Protein AF-A0A3D0CV31-F1 (afdb_monomer_lite)

Foldseek 3Di:
DVVVLVVQLVVLCVVQVQVLLQVLLVLLCVLVVHPDDDQPDPVSSVVSSVVSVVVVVVCVVVCVLVDDPSVVSVVVSVVSVVLSVCVRNPVPVSVVVVVVVVVVD

pLDDT: mean 83.17, std 7.14, range [51.66, 91.19]

Secondary structure (DSSP, 8-state):
-HHHHHHHHHHHHHHHHHHHHHHHHHHHHHHTT--PPPPSSHHHHHHHHHHHHHHHHHHHHTTTT-SHHHHHHHHHHHHHHHHHHHHHH-HHHHHHHHHHHHH--

Radius of gyration: 16.16 Å; chains: 1; bounding box: 32×36×45 Å

Structure (mmCIF, N/CA/C/O backbone):
data_AF-A0A3D0CV31-F1
#
_entry.id   AF-A0A3D0CV31-F1
#
loop_
_atom_site.group_PDB
_atom_site.id
_atom_site.type_symbol
_atom_site.label_atom_id
_atom_site.label_alt_id
_atom_site.label_comp_id
_atom_site.label_asym_id
_atom_site.label_entity_id
_atom_site.label_seq_id
_atom_site.pdbx_PDB_ins_code
_atom_site.Cartn_x
_atom_site.Cartn_y
_atom_site.Cartn_z
_atom_site.occupancy
_atom_site.B_iso_or_equiv
_atom_site.auth_seq_id
_atom_site.auth_comp_id
_atom_site.auth_asym_id
_atom_site.auth_atom_id
_atom_site.pdbx_PDB_model_num
ATOM 1 N N . LEU A 1 1 ? 9.531 -8.186 -27.780 1.00 62.47 1 LEU A N 1
ATOM 2 C CA . LEU A 1 1 ? 9.005 -6.979 -27.095 1.00 62.47 1 LEU A CA 1
ATOM 3 C C . LEU A 1 1 ? 8.410 -7.298 -25.721 1.00 62.47 1 LEU A C 1
ATOM 5 O O . LEU A 1 1 ? 8.777 -6.619 -24.775 1.00 62.47 1 LEU A O 1
ATOM 9 N N . VAL A 1 2 ? 7.608 -8.362 -25.573 1.00 65.50 2 VAL A N 1
ATOM 10 C CA . VAL A 1 2 ? 7.031 -8.779 -24.273 1.00 65.50 2 VAL A CA 1
ATOM 11 C C . VAL A 1 2 ? 8.099 -9.073 -23.205 1.00 65.50 2 VAL A C 1
ATOM 13 O O . VAL A 1 2 ? 8.058 -8.480 -22.136 1.00 65.50 2 VAL A O 1
ATOM 16 N N . ALA A 1 3 ? 9.118 -9.886 -23.514 1.00 69.56 3 ALA A N 1
ATOM 17 C CA . ALA A 1 3 ? 10.168 -10.241 -22.546 1.00 69.56 3 ALA A CA 1
ATOM 18 C C . ALA A 1 3 ? 10.940 -9.026 -21.986 1.00 69.56 3 ALA A C 1
ATOM 20 O O . ALA A 1 3 ? 11.190 -8.949 -20.791 1.00 69.56 3 ALA A O 1
ATOM 21 N N . ALA A 1 4 ? 11.258 -8.033 -22.823 1.00 72.31 4 ALA A N 1
ATOM 22 C CA . ALA A 1 4 ? 11.951 -6.814 -22.390 1.00 72.31 4 ALA A CA 1
ATOM 23 C C . ALA A 1 4 ? 11.057 -5.861 -21.572 1.00 72.31 4 ALA A C 1
ATOM 25 O O . ALA A 1 4 ? 11.554 -5.049 -20.796 1.00 72.31 4 ALA A O 1
ATOM 26 N N . HIS A 1 5 ? 9.735 -5.918 -21.753 1.00 69.81 5 HIS A N 1
ATOM 27 C CA . HIS A 1 5 ? 8.793 -5.155 -20.932 1.00 69.81 5 HIS A CA 1
ATOM 28 C C . HIS A 1 5 ? 8.617 -5.798 -19.551 1.00 69.81 5 HIS A C 1
ATOM 30 O O . HIS A 1 5 ? 8.649 -5.097 -18.543 1.00 69.81 5 HIS A O 1
ATOM 36 N N . VAL A 1 6 ? 8.539 -7.132 -19.506 1.00 77.62 6 VAL A N 1
ATOM 37 C CA . VAL A 1 6 ? 8.513 -7.899 -18.254 1.00 77.62 6 VAL A CA 1
ATOM 38 C C . VAL A 1 6 ? 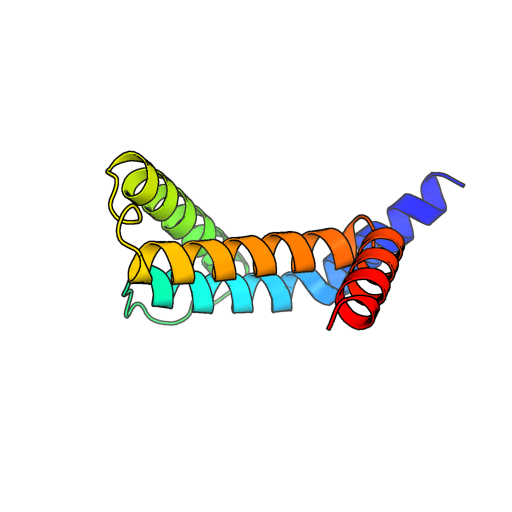9.798 -7.668 -17.455 1.00 77.62 6 VAL A C 1
ATOM 40 O O . VAL A 1 6 ? 9.712 -7.281 -16.299 1.00 77.62 6 VAL A O 1
ATOM 43 N N . LEU A 1 7 ? 10.980 -7.786 -18.072 1.00 75.81 7 LEU A N 1
ATOM 44 C CA . LEU A 1 7 ? 12.260 -7.567 -17.379 1.00 75.81 7 LEU A CA 1
ATOM 45 C C . LEU A 1 7 ? 12.389 -6.159 -16.783 1.00 75.81 7 LEU A C 1
ATOM 47 O O . LEU A 1 7 ? 12.799 -6.029 -15.638 1.00 75.81 7 LEU A O 1
ATOM 51 N N . ARG A 1 8 ? 11.982 -5.113 -17.515 1.00 79.62 8 ARG A N 1
ATOM 52 C CA . ARG A 1 8 ? 11.981 -3.734 -16.991 1.00 79.62 8 ARG A CA 1
ATOM 53 C C . ARG A 1 8 ? 10.985 -3.530 -15.848 1.00 79.62 8 ARG A C 1
ATOM 55 O O . ARG A 1 8 ? 11.203 -2.670 -15.006 1.00 79.62 8 ARG A O 1
ATOM 62 N N . THR A 1 9 ? 9.880 -4.272 -15.843 1.00 71.94 9 THR A N 1
ATOM 63 C CA . THR A 1 9 ? 8.895 -4.225 -14.751 1.00 71.94 9 THR A CA 1
ATOM 64 C C . THR A 1 9 ? 9.459 -4.899 -13.509 1.00 71.94 9 THR A C 1
ATOM 66 O O . THR A 1 9 ? 9.477 -4.280 -12.454 1.00 71.94 9 THR A O 1
ATOM 69 N N . VAL A 1 10 ? 10.047 -6.088 -13.663 1.00 76.94 10 VAL A N 1
ATOM 70 C CA . VAL A 1 10 ? 10.719 -6.809 -12.571 1.00 76.94 10 VAL A CA 1
ATOM 71 C C . VAL A 1 10 ? 11.902 -6.010 -12.009 1.00 76.9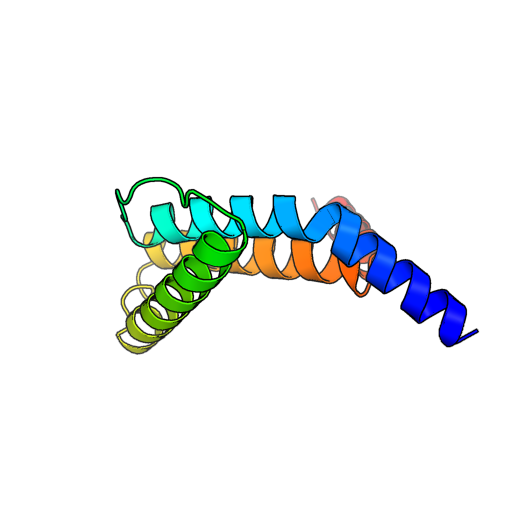4 10 VAL A C 1
ATOM 73 O O . VAL A 1 10 ? 12.095 -5.955 -10.803 1.00 76.94 10 VAL A O 1
ATOM 76 N N . GLU A 1 11 ? 12.684 -5.332 -12.852 1.00 79.69 11 GLU A N 1
ATOM 77 C CA . GLU A 1 11 ? 13.766 -4.447 -12.399 1.00 79.69 11 GLU A CA 1
ATOM 78 C C . GLU A 1 11 ? 13.243 -3.296 -11.523 1.00 79.69 11 GLU A C 1
ATOM 80 O O . GLU A 1 11 ? 13.840 -2.984 -10.491 1.00 79.69 11 GLU A O 1
ATOM 85 N N . ARG A 1 12 ? 12.101 -2.696 -11.886 1.00 81.88 12 ARG A N 1
ATOM 86 C CA . ARG A 1 12 ? 11.437 -1.675 -11.062 1.00 81.88 12 ARG A CA 1
ATOM 87 C C . ARG A 1 12 ? 10.873 -2.254 -9.769 1.00 81.88 12 ARG A C 1
ATOM 89 O O . ARG A 1 12 ? 11.051 -1.625 -8.733 1.00 81.88 12 ARG A O 1
ATOM 96 N N . GLU A 1 13 ? 10.265 -3.439 -9.805 1.00 81.38 13 GLU A N 1
ATOM 97 C CA . GLU A 1 13 ? 9.801 -4.144 -8.599 1.00 81.38 13 GLU A CA 1
ATOM 98 C C . GLU A 1 13 ? 10.953 -4.385 -7.621 1.00 81.38 13 GLU A C 1
ATOM 100 O O . GLU A 1 13 ? 10.831 -4.076 -6.440 1.00 81.38 13 GLU A O 1
ATOM 105 N N . LEU A 1 14 ? 12.102 -4.858 -8.110 1.00 81.38 14 LEU A N 1
ATOM 106 C CA . LEU A 1 14 ? 13.280 -5.096 -7.275 1.00 81.38 14 LEU A CA 1
ATOM 107 C C . LEU A 1 14 ? 13.908 -3.796 -6.752 1.00 81.38 14 LEU A C 1
ATOM 109 O O . LEU A 1 14 ? 14.411 -3.769 -5.634 1.00 81.38 14 LEU A O 1
ATOM 113 N N . THR A 1 15 ? 13.883 -2.722 -7.544 1.00 82.62 15 THR A N 1
ATOM 114 C CA . THR A 1 15 ? 14.499 -1.437 -7.171 1.00 82.62 15 THR A CA 1
ATOM 115 C C . THR A 1 15 ? 13.636 -0.640 -6.190 1.00 82.62 15 THR A C 1
ATOM 117 O O . THR A 1 15 ? 14.166 0.013 -5.294 1.00 82.62 15 THR A O 1
ATOM 120 N N . LEU A 1 16 ? 12.313 -0.658 -6.367 1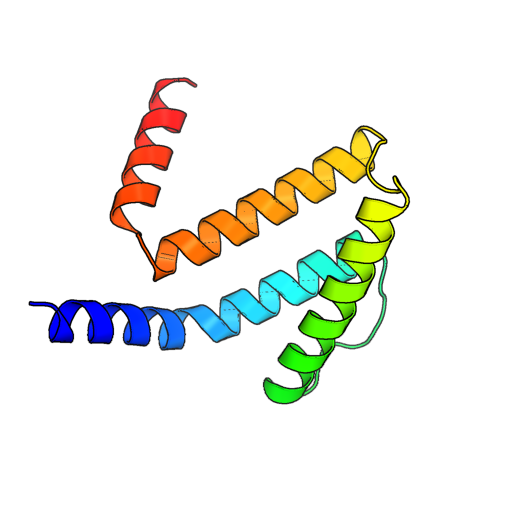.00 81.25 16 LEU A N 1
ATOM 121 C CA . LEU A 1 16 ? 11.379 0.190 -5.621 1.00 81.25 16 LEU A CA 1
ATOM 122 C C . LEU A 1 16 ? 10.635 -0.567 -4.516 1.00 81.25 16 LEU A C 1
ATOM 124 O O . LEU A 1 16 ? 10.250 0.049 -3.522 1.00 81.25 16 LEU A O 1
ATOM 128 N N . GLY A 1 17 ? 10.466 -1.884 -4.659 1.00 80.88 17 GLY A N 1
ATOM 129 C CA . GLY A 1 17 ? 9.541 -2.678 -3.854 1.00 80.88 17 GLY A CA 1
ATOM 130 C C . GLY A 1 17 ? 9.838 -2.662 -2.358 1.00 80.88 17 GLY A C 1
ATOM 131 O O . GLY A 1 17 ? 8.921 -2.478 -1.565 1.00 80.88 17 GLY A O 1
ATOM 132 N N . GLU A 1 18 ? 11.105 -2.775 -1.947 1.00 85.62 18 GLU A N 1
ATOM 133 C CA . GLU A 1 18 ? 11.446 -2.762 -0.516 1.00 85.62 18 GLU A CA 1
ATOM 134 C C . GLU A 1 18 ? 11.167 -1.392 0.122 1.00 85.62 18 GLU A C 1
ATOM 136 O O . GLU A 1 18 ? 10.541 -1.305 1.178 1.00 85.62 18 GLU A O 1
ATOM 141 N N . ALA A 1 19 ? 11.577 -0.303 -0.533 1.00 86.50 19 ALA A N 1
ATOM 142 C CA . ALA A 1 19 ? 11.336 1.047 -0.031 1.00 86.50 19 ALA A CA 1
ATOM 143 C C . ALA A 1 19 ? 9.835 1.391 -0.001 1.00 86.50 19 ALA A C 1
ATOM 145 O O . ALA A 1 19 ? 9.376 2.046 0.935 1.00 86.50 19 ALA A O 1
ATOM 146 N N . GLN A 1 20 ? 9.073 0.939 -1.000 1.00 86.88 20 GLN A N 1
ATOM 147 C CA . GLN A 1 20 ? 7.616 1.082 -1.054 1.00 86.88 20 GLN A CA 1
ATOM 148 C C . GLN A 1 20 ? 6.928 0.295 0.064 1.00 86.88 20 GLN A C 1
ATOM 150 O O . GLN A 1 20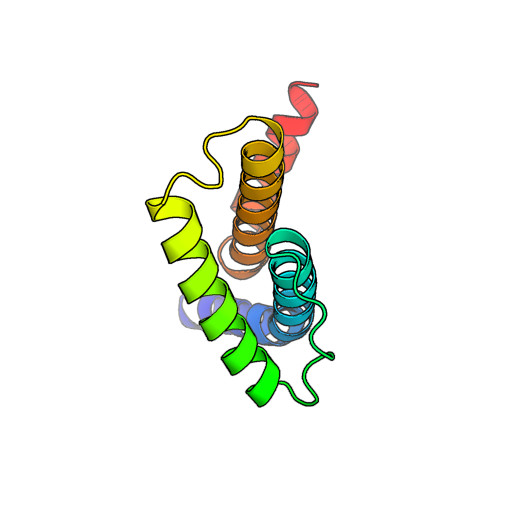 ? 6.089 0.850 0.771 1.00 86.88 20 GLN A O 1
ATOM 155 N N . ALA A 1 21 ? 7.333 -0.956 0.298 1.00 86.25 21 ALA A N 1
ATOM 156 C CA . ALA A 1 21 ? 6.800 -1.781 1.380 1.00 86.25 21 ALA A CA 1
ATOM 157 C C . ALA A 1 21 ? 7.031 -1.138 2.759 1.00 86.25 21 ALA A C 1
ATOM 159 O O . ALA A 1 21 ? 6.135 -1.132 3.604 1.00 86.25 21 ALA A O 1
ATOM 160 N N . TRP A 1 22 ? 8.205 -0.537 2.980 1.00 89.19 22 TRP A N 1
ATOM 161 C CA . TRP A 1 22 ? 8.494 0.187 4.219 1.00 89.19 22 TRP A CA 1
ATOM 162 C C . TRP A 1 22 ? 7.600 1.409 4.414 1.00 89.19 22 TRP A C 1
ATOM 164 O O . TRP A 1 22 ? 7.018 1.560 5.488 1.00 89.19 22 TRP A O 1
ATOM 174 N N . ARG A 1 23 ? 7.451 2.250 3.383 1.00 89.50 23 ARG A N 1
ATOM 175 C CA . ARG A 1 23 ? 6.549 3.411 3.444 1.00 89.50 23 ARG A CA 1
ATOM 176 C C . ARG A 1 23 ? 5.112 2.983 3.704 1.00 89.50 23 ARG A C 1
ATOM 178 O O . ARG A 1 23 ? 4.456 3.555 4.567 1.00 89.50 23 ARG A O 1
ATOM 185 N N . GLN A 1 24 ? 4.645 1.949 3.006 1.00 87.38 24 GLN A N 1
ATOM 186 C CA . GLN A 1 24 ? 3.299 1.419 3.183 1.00 87.38 24 GLN A CA 1
ATOM 187 C C . GLN A 1 24 ? 3.066 0.954 4.624 1.00 87.38 24 GLN A C 1
ATOM 189 O O . GLN A 1 24 ? 2.007 1.229 5.186 1.00 87.38 24 GLN A O 1
ATOM 194 N N . TRP A 1 25 ? 4.047 0.284 5.235 1.00 91.19 25 TRP A N 1
ATOM 195 C CA . TRP A 1 25 ? 3.948 -0.146 6.628 1.00 91.19 25 TRP A CA 1
ATOM 196 C C . TRP A 1 25 ? 3.876 1.047 7.584 1.00 91.19 25 TRP A C 1
ATOM 198 O O . TRP A 1 25 ? 2.980 1.077 8.422 1.00 91.19 25 TRP A O 1
ATOM 208 N N . GLU A 1 26 ? 4.752 2.047 7.433 1.00 89.88 26 GLU A N 1
ATOM 209 C CA . GLU A 1 26 ? 4.753 3.255 8.278 1.00 89.88 26 GLU A CA 1
ATOM 210 C C . GLU A 1 26 ? 3.412 3.999 8.195 1.00 89.88 26 GLU A C 1
ATOM 212 O O . GLU A 1 26 ? 2.843 4.407 9.215 1.00 89.88 26 GLU A O 1
ATOM 217 N N . HIS A 1 27 ? 2.865 4.117 6.986 1.00 86.06 27 HIS A N 1
ATOM 218 C CA . HIS A 1 27 ? 1.597 4.791 6.753 1.00 86.06 27 HIS A CA 1
ATOM 219 C C . HIS A 1 27 ? 0.401 4.011 7.313 1.00 86.06 27 HIS A C 1
ATOM 221 O O . HIS A 1 27 ? -0.446 4.593 7.991 1.00 86.06 27 HIS A O 1
ATOM 227 N N . LEU A 1 28 ? 0.339 2.695 7.084 1.00 87.50 28 LEU A N 1
ATOM 228 C CA . LEU A 1 28 ? -0.719 1.836 7.625 1.00 87.50 28 LEU A CA 1
ATOM 229 C C . LEU A 1 28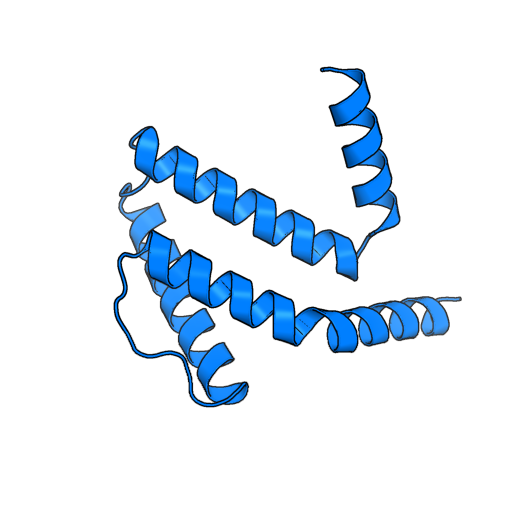 ? -0.679 1.770 9.152 1.00 87.50 28 LEU A C 1
ATOM 231 O O . LEU A 1 28 ? -1.726 1.854 9.792 1.00 87.50 28 LEU A O 1
ATOM 235 N N . ALA A 1 29 ? 0.515 1.643 9.735 1.00 90.06 29 ALA A N 1
ATOM 236 C CA . ALA A 1 29 ? 0.690 1.650 11.180 1.00 90.06 29 ALA A CA 1
ATOM 237 C C . ALA A 1 29 ? 0.189 2.972 11.774 1.00 90.06 29 ALA A C 1
ATOM 239 O O . ALA A 1 29 ? -0.561 2.960 12.745 1.00 90.06 29 ALA A O 1
ATOM 240 N N . THR A 1 30 ? 0.518 4.101 11.141 1.00 89.38 30 THR A N 1
ATOM 241 C CA . THR A 1 30 ? 0.046 5.424 11.569 1.00 89.38 30 THR A CA 1
ATOM 242 C C . THR A 1 30 ? -1.472 5.558 11.444 1.00 89.38 30 THR A C 1
ATOM 244 O O . THR A 1 30 ? -2.124 5.966 12.404 1.00 89.38 30 THR A O 1
ATOM 247 N N . LEU A 1 31 ? -2.051 5.170 10.301 1.00 86.44 31 LEU A N 1
ATOM 248 C CA . LEU A 1 31 ? -3.495 5.257 10.048 1.00 86.44 31 LEU A CA 1
ATOM 249 C C . LEU A 1 31 ? -4.309 4.425 11.049 1.00 86.44 31 LEU A C 1
ATOM 251 O O . LEU A 1 31 ? -5.368 4.854 11.498 1.00 86.44 31 LEU A O 1
ATOM 255 N N . LEU A 1 32 ? -3.806 3.242 11.406 1.00 88.38 32 LEU A N 1
ATOM 256 C CA . LEU A 1 32 ? -4.443 2.333 12.361 1.00 88.38 32 LEU A CA 1
ATOM 257 C C . LEU A 1 32 ? -4.031 2.607 13.821 1.00 88.38 32 LEU A C 1
ATOM 259 O O . LEU A 1 32 ? -4.425 1.866 14.720 1.00 88.38 32 LEU A O 1
ATOM 263 N N . GLY A 1 33 ? -3.231 3.649 14.078 1.00 88.56 33 GLY A N 1
ATOM 264 C CA . GLY A 1 33 ? -2.777 4.016 15.423 1.00 88.56 33 GLY A CA 1
ATOM 265 C C . GLY A 1 33 ? -1.894 2.959 16.100 1.00 88.56 33 GLY A C 1
ATOM 266 O O . GLY A 1 33 ? -1.884 2.847 17.327 1.00 88.56 33 GLY A O 1
ATOM 267 N N . ARG A 1 34 ? -1.173 2.150 15.319 1.00 86.88 34 ARG A N 1
ATOM 268 C CA . ARG A 1 34 ? -0.270 1.106 15.808 1.00 86.88 34 ARG A CA 1
ATOM 269 C C . ARG A 1 34 ? 1.050 1.705 16.279 1.00 86.88 34 ARG A C 1
ATOM 271 O O . ARG A 1 34 ? 1.679 2.507 15.600 1.00 86.88 34 ARG A O 1
ATOM 278 N N . THR A 1 35 ? 1.487 1.254 17.450 1.00 84.06 35 THR A N 1
ATOM 279 C CA . THR A 1 35 ? 2.760 1.627 18.092 1.00 84.06 35 THR A CA 1
ATOM 280 C C . THR A 1 35 ? 3.763 0.475 18.102 1.00 84.06 35 THR A C 1
ATOM 282 O O . THR A 1 35 ? 4.752 0.502 18.834 1.00 84.06 35 THR A O 1
ATOM 285 N N . GLU A 1 36 ? 3.490 -0.564 17.317 1.00 80.62 36 GLU A N 1
ATOM 286 C CA . GLU A 1 36 ? 4.325 -1.753 17.226 1.00 80.62 36 GLU A CA 1
ATOM 287 C C . GLU A 1 36 ? 5.730 -1.409 16.721 1.00 80.62 36 GLU A C 1
ATOM 289 O O . GLU A 1 36 ? 5.900 -0.503 15.897 1.00 80.62 36 GLU A O 1
ATOM 294 N N . PRO A 1 37 ? 6.756 -2.129 17.206 1.00 82.75 37 PRO A N 1
ATOM 295 C CA . PRO A 1 37 ? 8.114 -1.914 16.749 1.00 82.75 37 PRO A CA 1
ATOM 296 C C . PRO A 1 37 ? 8.236 -2.226 15.257 1.00 82.75 37 PRO A C 1
ATOM 298 O O . PRO A 1 37 ? 7.554 -3.100 14.715 1.00 82.75 37 PRO A O 1
ATOM 301 N N . ARG A 1 38 ? 9.155 -1.510 14.606 1.00 84.75 38 ARG A N 1
ATOM 302 C CA . ARG A 1 38 ? 9.496 -1.726 13.201 1.00 84.75 38 ARG A CA 1
ATOM 303 C C . ARG A 1 38 ? 9.887 -3.196 12.974 1.00 84.75 38 ARG A C 1
ATOM 305 O O . ARG A 1 38 ? 10.711 -3.700 13.738 1.00 84.75 38 ARG A O 1
ATOM 312 N N . PRO A 1 39 ? 9.347 -3.863 11.937 1.00 88.38 39 PRO A N 1
ATOM 313 C CA . PRO A 1 39 ? 9.755 -5.213 11.568 1.00 88.38 39 PRO A CA 1
ATOM 314 C C . PRO A 1 39 ? 11.280 -5.348 11.446 1.00 88.38 39 PRO A C 1
ATOM 316 O O . PRO A 1 39 ? 11.963 -4.453 10.955 1.00 88.38 39 PRO A O 1
ATOM 319 N N . GLU A 1 40 ? 11.830 -6.479 11.878 1.00 88.75 40 GLU A N 1
ATOM 320 C CA . GLU A 1 40 ? 13.289 -6.691 11.898 1.00 88.75 40 GLU A CA 1
ATOM 321 C C . GLU A 1 40 ? 13.845 -7.199 10.557 1.00 88.75 40 GLU A C 1
ATOM 323 O O . GLU A 1 40 ? 15.055 -7.269 10.356 1.00 88.75 40 GLU A O 1
ATOM 328 N N . SER A 1 41 ? 12.966 -7.583 9.629 1.00 87.31 41 SER A N 1
ATOM 329 C CA . SER A 1 41 ? 13.340 -8.131 8.325 1.00 87.31 41 SER A CA 1
ATOM 330 C C . SER A 1 41 ? 12.266 -7.874 7.272 1.00 87.31 41 SER A C 1
ATOM 332 O O . SER A 1 41 ? 11.107 -7.629 7.605 1.00 87.31 41 SER A O 1
ATOM 334 N N . SER A 1 42 ? 12.637 -8.003 5.997 1.00 83.38 42 SER A N 1
ATOM 335 C CA . SER A 1 42 ? 11.698 -7.931 4.869 1.00 83.38 42 SER A CA 1
ATOM 336 C C . SER A 1 42 ? 10.598 -9.007 4.952 1.00 83.38 42 SER A C 1
ATOM 338 O O . SER A 1 42 ? 9.425 -8.708 4.760 1.00 83.38 42 SER A O 1
ATOM 340 N N . ALA A 1 43 ? 10.928 -10.233 5.375 1.00 83.25 43 ALA A N 1
ATOM 341 C CA . ALA A 1 43 ? 9.925 -11.285 5.569 1.00 83.25 43 ALA A CA 1
ATOM 342 C C . ALA A 1 43 ? 8.939 -10.969 6.711 1.00 83.25 43 ALA A C 1
ATOM 344 O O . ALA A 1 43 ? 7.756 -11.298 6.627 1.00 83.25 43 ALA A O 1
ATOM 345 N N . ALA A 1 44 ? 9.411 -10.325 7.785 1.00 86.81 44 ALA A N 1
ATOM 346 C CA . ALA A 1 44 ? 8.540 -9.846 8.857 1.00 86.81 44 ALA A CA 1
ATOM 347 C C . ALA A 1 44 ? 7.681 -8.658 8.390 1.00 86.81 44 ALA A C 1
ATOM 349 O O . ALA A 1 44 ? 6.502 -8.585 8.725 1.00 86.81 44 ALA A O 1
ATOM 350 N N . LEU A 1 45 ? 8.240 -7.764 7.570 1.00 89.31 45 LEU A N 1
ATOM 351 C CA . LEU A 1 45 ? 7.521 -6.635 6.984 1.00 89.31 45 LEU A CA 1
ATOM 352 C C . LEU A 1 45 ? 6.314 -7.096 6.159 1.00 89.31 45 LEU A C 1
ATOM 354 O O . LEU A 1 45 ? 5.220 -6.573 6.351 1.00 89.31 45 LEU A O 1
ATOM 358 N N . GLU A 1 46 ? 6.478 -8.108 5.307 1.00 85.88 46 GLU A N 1
ATOM 359 C CA . GLU A 1 46 ? 5.372 -8.669 4.518 1.00 85.88 46 GLU A CA 1
ATOM 360 C C . GLU A 1 46 ? 4.244 -9.221 5.402 1.00 85.88 46 GLU A C 1
ATOM 362 O O . GLU A 1 46 ? 3.064 -8.985 5.134 1.00 85.88 46 GLU A O 1
ATOM 367 N N . GLN A 1 47 ? 4.590 -9.910 6.493 1.00 86.75 47 GLN A N 1
ATOM 368 C CA . GLN A 1 47 ? 3.603 -10.437 7.442 1.00 86.75 47 GLN A CA 1
ATOM 369 C C . GLN A 1 47 ? 2.850 -9.313 8.162 1.00 86.75 47 GLN A C 1
ATOM 371 O O . GLN A 1 47 ? 1.626 -9.376 8.291 1.00 86.75 47 GLN A O 1
ATOM 376 N N . HIS A 1 48 ? 3.561 -8.266 8.588 1.00 89.56 48 HIS A N 1
ATOM 377 C CA . HIS A 1 48 ? 2.944 -7.096 9.210 1.00 89.56 48 HIS A CA 1
ATOM 378 C C . HIS A 1 48 ? 2.025 -6.362 8.228 1.00 89.56 48 HIS A C 1
ATOM 380 O O . HIS A 1 48 ? 0.898 -6.027 8.581 1.00 89.56 48 HIS A O 1
ATOM 386 N N . LEU A 1 49 ? 2.457 -6.161 6.981 1.00 89.19 49 LEU A N 1
ATOM 387 C CA . LEU A 1 49 ? 1.631 -5.549 5.939 1.00 89.19 49 LEU A CA 1
ATOM 388 C C . LEU A 1 49 ? 0.355 -6.352 5.673 1.00 89.19 49 LEU A C 1
ATOM 390 O O . LEU A 1 49 ? -0.723 -5.771 5.557 1.00 89.19 49 LEU A O 1
ATOM 394 N N . ALA A 1 50 ? 0.447 -7.683 5.613 1.00 86.81 50 ALA A N 1
ATOM 395 C CA . ALA A 1 50 ? -0.724 -8.539 5.449 1.00 86.81 50 ALA A CA 1
ATOM 396 C C . ALA A 1 50 ? -1.716 -8.387 6.618 1.00 86.81 50 ALA A C 1
ATOM 398 O O . ALA A 1 50 ? -2.923 -8.275 6.388 1.00 86.81 50 ALA A O 1
ATOM 399 N N . ALA A 1 51 ? -1.217 -8.332 7.857 1.00 88.62 51 ALA A N 1
ATOM 400 C CA . ALA A 1 51 ? -2.041 -8.135 9.048 1.00 88.62 51 ALA A CA 1
ATOM 401 C C . ALA A 1 51 ? -2.720 -6.753 9.065 1.00 88.62 51 ALA A C 1
ATOM 403 O O . ALA A 1 51 ? -3.937 -6.671 9.238 1.00 88.62 51 ALA A O 1
ATOM 404 N N . LEU A 1 52 ? -1.961 -5.682 8.806 1.00 89.19 52 LEU A N 1
ATOM 405 C CA . LEU A 1 52 ? -2.480 -4.312 8.752 1.00 89.19 52 LEU A CA 1
ATOM 406 C C . LEU A 1 52 ? -3.521 -4.143 7.640 1.00 89.19 52 LEU A C 1
ATOM 408 O O . LEU A 1 52 ? -4.541 -3.493 7.845 1.00 89.19 52 LEU A O 1
ATOM 412 N N . ASN A 1 53 ? -3.322 -4.771 6.479 1.00 87.38 53 ASN A N 1
ATOM 413 C CA . ASN A 1 53 ? -4.310 -4.741 5.399 1.00 87.38 53 ASN A CA 1
ATOM 414 C C . ASN A 1 53 ? -5.608 -5.468 5.774 1.00 87.38 53 ASN A C 1
ATOM 416 O O . ASN A 1 53 ? -6.700 -4.985 5.464 1.00 87.38 53 ASN A O 1
ATOM 420 N N . ALA A 1 54 ? -5.514 -6.621 6.444 1.00 86.25 54 ALA A N 1
ATOM 421 C CA . ALA A 1 54 ? -6.693 -7.343 6.918 1.00 86.25 54 ALA A CA 1
ATOM 422 C C . ALA A 1 54 ? -7.494 -6.510 7.932 1.00 86.25 54 ALA A C 1
ATOM 424 O O . ALA A 1 54 ? -8.726 -6.458 7.856 1.00 86.25 54 ALA A O 1
ATOM 425 N N . GLU A 1 55 ? -6.793 -5.825 8.833 1.00 88.94 55 GLU A N 1
ATOM 426 C CA . GLU A 1 55 ? -7.384 -4.901 9.795 1.00 88.94 55 GLU A CA 1
ATOM 427 C C . GLU A 1 55 ? -8.026 -3.691 9.112 1.00 88.94 55 GLU A C 1
ATOM 429 O O . GLU A 1 55 ? -9.197 -3.409 9.361 1.00 88.94 55 GLU A O 1
ATOM 434 N N . LEU A 1 56 ? -7.314 -3.035 8.192 1.00 86.50 56 LEU A N 1
ATOM 435 C CA . LEU A 1 56 ? -7.840 -1.912 7.422 1.00 86.50 56 LEU A CA 1
ATOM 436 C C . LEU A 1 56 ? -9.137 -2.297 6.703 1.00 86.50 56 LEU A C 1
ATOM 438 O O . LEU A 1 56 ? -10.130 -1.577 6.764 1.00 86.50 56 LEU A O 1
ATOM 442 N N . CYS A 1 57 ? -9.172 -3.473 6.075 1.00 86.31 57 CYS A N 1
ATOM 443 C CA . CYS A 1 57 ? -10.375 -3.976 5.418 1.00 86.31 57 CYS A CA 1
ATOM 444 C C . CYS A 1 57 ? -11.536 -4.190 6.399 1.00 86.31 57 CYS A C 1
ATOM 446 O O . CYS A 1 57 ? -12.695 -3.976 6.040 1.00 86.31 57 CYS A O 1
ATOM 448 N N . ALA A 1 58 ? -11.257 -4.658 7.617 1.00 84.38 58 ALA A N 1
ATOM 449 C CA . ALA A 1 58 ? -12.275 -4.805 8.650 1.00 84.38 58 ALA A CA 1
ATOM 450 C C . ALA A 1 58 ? -12.798 -3.438 9.115 1.00 84.38 58 ALA A C 1
ATOM 452 O O . ALA A 1 58 ? -14.012 -3.262 9.199 1.00 84.38 58 ALA A O 1
ATOM 453 N N . ALA A 1 59 ? -11.904 -2.473 9.323 1.00 83.50 59 ALA A N 1
ATOM 454 C CA . ALA A 1 59 ? -12.220 -1.111 9.732 1.00 83.50 59 ALA A CA 1
ATOM 455 C C . ALA A 1 59 ? -13.057 -0.355 8.684 1.00 83.50 59 ALA A C 1
ATOM 457 O O . ALA A 1 59 ? -14.083 0.239 9.020 1.00 83.50 59 ALA A O 1
ATOM 458 N N . ILE A 1 60 ? -12.699 -0.473 7.399 1.00 81.88 60 ILE A N 1
ATOM 459 C CA . ILE A 1 60 ? -13.492 0.052 6.274 1.00 81.88 60 ILE A CA 1
ATOM 460 C C . ILE A 1 60 ? -14.895 -0.557 6.276 1.00 81.88 60 ILE A C 1
ATOM 462 O O . ILE A 1 60 ? -15.883 0.166 6.218 1.00 81.88 60 ILE A O 1
ATOM 466 N N . ARG A 1 61 ? -15.012 -1.887 6.391 1.00 83.06 61 ARG A N 1
ATOM 467 C CA . ARG A 1 61 ? -16.326 -2.556 6.424 1.00 83.06 61 ARG A CA 1
ATOM 468 C C . ARG A 1 61 ? -17.166 -2.187 7.646 1.00 83.06 61 ARG A C 1
ATOM 470 O O . ARG A 1 61 ? -18.386 -2.297 7.584 1.00 83.06 61 ARG A O 1
ATOM 477 N N . ALA A 1 62 ? -16.527 -1.789 8.741 1.00 87.25 62 ALA A N 1
ATOM 478 C CA . ALA A 1 62 ? -17.189 -1.335 9.955 1.00 87.25 62 ALA A CA 1
ATOM 479 C C . ALA A 1 62 ? -17.596 0.151 9.910 1.00 87.25 62 ALA A C 1
ATOM 481 O O . ALA A 1 62 ? -18.174 0.632 10.882 1.00 87.25 62 ALA A O 1
ATOM 482 N N . GLY A 1 63 ? -17.303 0.872 8.819 1.00 84.44 63 GLY A N 1
ATOM 483 C CA . GLY A 1 63 ? -17.626 2.295 8.668 1.00 84.44 63 GLY A CA 1
ATOM 484 C C . GLY A 1 63 ? -16.719 3.228 9.475 1.00 84.44 63 GLY A C 1
ATOM 485 O O . GLY A 1 63 ? -17.042 4.395 9.669 1.00 84.44 63 GLY A O 1
ATOM 486 N N . GLN A 1 64 ? -15.563 2.750 9.954 1.00 83.56 64 GLN A N 1
ATOM 487 C CA . GLN A 1 64 ? -14.656 3.553 10.793 1.00 83.56 64 GLN A CA 1
ATOM 488 C C . GLN A 1 64 ? -13.995 4.724 10.045 1.00 83.56 64 GLN A C 1
ATOM 490 O O . GLN A 1 64 ? -13.389 5.585 10.674 1.00 83.56 64 GLN A O 1
ATOM 495 N N . PHE A 1 65 ? -14.121 4.767 8.716 1.00 82.94 65 PHE A N 1
ATOM 496 C CA . PHE A 1 65 ? -13.596 5.831 7.857 1.00 82.94 65 PHE A CA 1
ATOM 497 C C . PHE A 1 65 ? -14.701 6.643 7.165 1.00 82.94 65 PHE A C 1
ATOM 499 O O . PHE A 1 65 ? -14.405 7.412 6.254 1.00 82.94 65 PHE A O 1
ATOM 506 N N . ASP A 1 66 ? -15.962 6.486 7.583 1.00 80.38 66 ASP A N 1
ATOM 507 C CA . ASP A 1 66 ? -17.090 7.234 7.008 1.00 80.38 66 ASP A CA 1
ATOM 508 C C . ASP A 1 66 ? -17.097 8.712 7.461 1.00 80.38 66 ASP A C 1
ATOM 510 O O . ASP A 1 66 ? -17.767 9.555 6.863 1.00 80.38 66 ASP A O 1
ATOM 514 N N . GLU A 1 67 ? -16.331 9.048 8.506 1.00 76.75 67 GLU A N 1
ATOM 515 C CA . GLU A 1 67 ? -16.109 10.421 8.967 1.00 76.75 67 GLU A CA 1
ATOM 516 C C . GLU A 1 67 ? -15.078 11.165 8.101 1.00 76.75 67 GLU A C 1
ATOM 518 O O . GLU A 1 67 ? -14.125 10.579 7.589 1.00 76.75 67 GLU A O 1
ATOM 523 N N . SER A 1 68 ? -15.221 12.488 7.963 1.00 69.50 68 SER A N 1
ATOM 524 C CA . SER A 1 68 ? -14.466 13.276 6.975 1.00 69.50 68 SER A CA 1
ATOM 525 C C . SER A 1 68 ? -12.947 13.300 7.182 1.00 69.50 68 SER A C 1
ATOM 527 O O . SER A 1 68 ? -12.207 13.374 6.205 1.00 69.50 68 SER A O 1
ATOM 529 N N . GLU A 1 69 ? -12.464 13.259 8.427 1.00 75.94 69 GLU A N 1
ATOM 530 C CA . GLU A 1 69 ? -11.025 13.341 8.722 1.00 75.94 69 GLU A CA 1
ATOM 531 C C . GLU A 1 69 ? -10.329 11.982 8.547 1.00 75.94 69 GLU A C 1
ATOM 533 O O . GLU A 1 69 ? -9.351 11.877 7.805 1.00 75.94 69 GLU A O 1
ATOM 538 N N . ALA A 1 70 ? -10.888 10.919 9.136 1.00 75.12 70 ALA A N 1
ATOM 539 C CA . ALA A 1 70 ? -10.399 9.551 8.956 1.00 75.12 70 ALA A CA 1
ATOM 540 C C . ALA A 1 70 ? -10.534 9.087 7.494 1.00 75.12 70 ALA A C 1
ATOM 542 O O . ALA A 1 70 ? -9.609 8.491 6.939 1.00 75.12 70 ALA A O 1
ATOM 543 N N . GLY A 1 71 ? -11.648 9.420 6.838 1.00 78.56 71 GLY A N 1
ATOM 544 C CA . GLY A 1 71 ? -11.860 9.167 5.415 1.00 78.56 71 GLY A CA 1
ATOM 545 C C . GLY A 1 71 ? -10.860 9.911 4.529 1.00 78.56 71 GLY A C 1
ATOM 546 O O . GLY A 1 71 ? -10.338 9.332 3.578 1.00 78.56 71 GLY A O 1
ATOM 547 N N . GLY A 1 72 ? -10.515 11.158 4.867 1.00 83.62 72 GLY A N 1
ATOM 548 C CA . GLY A 1 72 ? -9.473 11.916 4.168 1.00 83.62 72 GLY A CA 1
ATOM 549 C C . GLY A 1 72 ? -8.097 11.248 4.253 1.00 83.62 72 GLY A C 1
ATOM 550 O O . GLY A 1 72 ? -7.426 11.088 3.231 1.00 83.62 72 GLY A O 1
ATOM 551 N N . ALA A 1 73 ? -7.705 10.790 5.446 1.00 83.00 73 ALA A N 1
ATOM 552 C CA . ALA A 1 73 ? -6.450 10.065 5.651 1.00 83.00 73 ALA A CA 1
ATOM 553 C C . ALA A 1 73 ? -6.418 8.722 4.894 1.00 83.00 73 ALA A C 1
ATOM 555 O O . ALA A 1 73 ? -5.403 8.372 4.289 1.00 83.00 73 ALA A O 1
ATOM 556 N N . LEU A 1 74 ? -7.544 8.000 4.853 1.00 83.94 74 LEU A N 1
ATOM 557 C CA . LEU A 1 74 ? -7.680 6.777 4.060 1.00 83.94 74 LEU A CA 1
ATOM 558 C C . LEU A 1 74 ? -7.533 7.044 2.555 1.00 83.94 74 LEU A C 1
ATOM 560 O O . LEU A 1 74 ? -6.829 6.311 1.861 1.00 83.94 74 LEU A O 1
ATOM 564 N N . VAL A 1 75 ? -8.184 8.084 2.033 1.00 86.19 75 VAL A N 1
ATOM 565 C CA . VAL A 1 75 ? -8.091 8.436 0.608 1.00 86.19 75 VAL A CA 1
ATOM 566 C C . VAL A 1 75 ? -6.659 8.813 0.229 1.00 86.19 75 VAL A C 1
ATOM 568 O O . VAL A 1 75 ? -6.178 8.364 -0.811 1.00 86.19 75 VAL A O 1
ATOM 571 N N . ALA A 1 76 ? -5.959 9.572 1.077 1.00 86.25 76 ALA A N 1
ATOM 572 C CA . ALA A 1 76 ? -4.551 9.903 0.866 1.00 86.25 76 ALA A CA 1
ATOM 573 C C . ALA A 1 76 ? -3.677 8.639 0.792 1.00 86.25 76 ALA A C 1
ATOM 575 O O . ALA A 1 76 ? -2.907 8.481 -0.156 1.00 86.25 76 ALA A O 1
ATOM 576 N N . LEU A 1 77 ? -3.872 7.694 1.720 1.00 84.44 77 LEU A N 1
ATOM 577 C CA . LEU A 1 77 ? -3.173 6.408 1.711 1.00 84.44 77 LEU A CA 1
ATOM 578 C C . LEU A 1 77 ? -3.410 5.627 0.410 1.00 84.44 77 LEU A C 1
ATOM 580 O O . LEU A 1 77 ? -2.465 5.137 -0.208 1.00 84.44 77 LEU A O 1
ATOM 584 N N . LEU A 1 78 ? -4.669 5.489 -0.010 1.00 85.62 78 LEU A N 1
ATOM 585 C CA . LEU A 1 78 ? -5.015 4.748 -1.227 1.00 85.62 78 LEU A CA 1
ATOM 586 C C . LEU A 1 78 ? -4.422 5.413 -2.473 1.00 85.62 78 LEU A C 1
ATOM 588 O O . LEU A 1 78 ? -3.955 4.726 -3.382 1.00 85.62 78 LEU A O 1
ATOM 592 N N . HIS A 1 79 ? -4.406 6.744 -2.507 1.00 87.94 79 HIS A N 1
ATOM 593 C CA . HIS A 1 79 ? -3.796 7.498 -3.592 1.00 87.94 79 HIS A CA 1
ATOM 594 C C . HIS A 1 79 ? -2.283 7.250 -3.683 1.00 87.94 79 HIS A C 1
ATOM 596 O O . HIS A 1 79 ? -1.758 7.038 -4.781 1.00 87.94 79 HIS A O 1
ATOM 602 N N . GLU A 1 80 ? -1.577 7.216 -2.551 1.00 87.19 80 GLU A N 1
ATOM 603 C CA . GLU A 1 80 ? -0.156 6.859 -2.517 1.00 87.19 80 GLU A CA 1
ATOM 604 C C . GLU A 1 80 ? 0.090 5.422 -2.980 1.00 87.19 80 GLU A C 1
ATOM 606 O O . GLU A 1 80 ? 0.945 5.203 -3.834 1.00 87.19 80 GLU A O 1
ATOM 611 N N . GLN A 1 81 ? -0.707 4.455 -2.516 1.00 84.06 81 GLN A N 1
ATOM 612 C CA . GLN A 1 81 ? -0.573 3.052 -2.929 1.00 84.06 81 GLN A CA 1
ATOM 613 C C . GLN A 1 81 ? -0.776 2.865 -4.437 1.00 84.06 81 GLN A C 1
ATOM 615 O O . GLN A 1 81 ? -0.033 2.129 -5.088 1.00 84.06 81 GLN A O 1
ATOM 620 N N . ILE A 1 82 ? -1.771 3.544 -5.013 1.00 86.25 82 ILE A N 1
ATOM 621 C CA . ILE A 1 82 ? -2.020 3.511 -6.458 1.00 86.25 82 ILE A CA 1
ATOM 622 C C . ILE A 1 82 ? -0.868 4.182 -7.212 1.00 86.25 82 ILE A C 1
ATOM 624 O O . ILE A 1 82 ? -0.451 3.682 -8.255 1.00 86.25 82 ILE A O 1
ATOM 628 N N . THR A 1 83 ? -0.331 5.284 -6.687 1.00 88.62 83 THR A N 1
ATOM 629 C CA . THR A 1 83 ? 0.829 5.966 -7.275 1.00 88.62 83 THR A CA 1
ATOM 630 C C . THR A 1 83 ? 2.050 5.049 -7.290 1.00 88.62 83 THR A C 1
ATOM 632 O O . THR A 1 83 ? 2.629 4.840 -8.355 1.00 88.62 83 THR A O 1
ATOM 635 N N . ASP A 1 84 ? 2.386 4.437 -6.151 1.00 85.81 84 ASP A N 1
ATOM 636 C CA . ASP A 1 84 ? 3.497 3.491 -6.012 1.00 85.81 84 ASP A CA 1
ATOM 637 C C . ASP A 1 84 ? 3.345 2.298 -6.974 1.00 85.81 84 ASP A C 1
ATOM 639 O O . ASP A 1 84 ? 4.300 1.913 -7.656 1.00 85.81 84 ASP A O 1
ATOM 643 N N . ALA A 1 85 ? 2.131 1.752 -7.104 1.00 82.56 85 ALA A N 1
ATOM 644 C CA . ALA A 1 85 ? 1.847 0.683 -8.058 1.00 82.56 85 ALA A CA 1
ATOM 645 C C . ALA A 1 85 ? 2.033 1.150 -9.513 1.00 82.56 85 ALA A C 1
ATOM 647 O O . ALA A 1 85 ? 2.644 0.456 -10.328 1.00 82.56 85 ALA A O 1
ATOM 648 N N . LEU A 1 86 ? 1.545 2.337 -9.872 1.00 87.69 86 LEU A N 1
ATOM 649 C CA . LEU A 1 86 ? 1.682 2.845 -11.235 1.00 87.69 86 LEU A CA 1
ATOM 650 C C . LEU A 1 86 ? 3.140 3.151 -11.607 1.00 87.69 86 LEU A C 1
ATOM 652 O O . LEU A 1 86 ? 3.499 2.947 -12.765 1.00 87.69 86 LEU A O 1
ATOM 656 N N . GLU A 1 87 ? 4.001 3.548 -10.666 1.00 87.31 87 GLU A N 1
ATOM 657 C CA . GLU A 1 87 ? 5.444 3.728 -10.924 1.00 87.31 87 GLU A CA 1
ATOM 658 C C . GLU A 1 87 ? 6.117 2.440 -11.419 1.00 87.31 87 GLU A C 1
ATOM 660 O O . GLU A 1 87 ? 7.016 2.476 -12.266 1.00 87.31 87 GLU A O 1
ATOM 665 N N . VAL A 1 88 ? 5.635 1.287 -10.956 1.00 83.94 88 VAL A N 1
ATOM 666 C CA . VAL A 1 88 ? 6.137 -0.029 -11.355 1.00 83.94 88 VAL A CA 1
ATOM 667 C C . VAL A 1 88 ? 5.472 -0.512 -12.647 1.00 83.94 88 VAL A C 1
ATOM 669 O O . VAL A 1 88 ? 6.163 -0.854 -13.618 1.00 83.94 88 VAL A O 1
ATOM 672 N N . TRP A 1 89 ? 4.138 -0.528 -12.672 1.00 84.50 89 TRP A N 1
ATOM 673 C CA . TRP A 1 89 ? 3.349 -1.202 -13.706 1.00 84.50 89 TRP A CA 1
ATOM 674 C C . TRP A 1 89 ? 3.095 -0.336 -14.941 1.00 84.50 89 TRP A C 1
ATOM 676 O O . TRP A 1 89 ? 3.033 -0.860 -16.054 1.00 84.50 89 TRP A O 1
ATOM 686 N N . ASN A 1 90 ? 2.941 0.980 -14.776 1.00 87.75 90 ASN A N 1
ATOM 687 C CA . ASN A 1 90 ? 2.613 1.886 -15.875 1.00 87.75 90 ASN A CA 1
ATOM 688 C C . ASN A 1 90 ? 3.109 3.331 -15.633 1.00 87.75 90 ASN A C 1
ATOM 690 O O . ASN A 1 90 ? 2.301 4.252 -15.461 1.00 87.75 90 ASN A O 1
ATOM 694 N N . PRO A 1 91 ? 4.437 3.554 -15.639 1.00 87.50 91 PRO A N 1
ATOM 695 C CA . PRO A 1 91 ? 5.014 4.858 -15.312 1.00 87.50 91 PRO A CA 1
ATOM 696 C C . PRO A 1 91 ? 4.650 5.952 -16.327 1.00 87.50 91 PRO A C 1
ATOM 698 O O . PRO A 1 91 ? 4.538 7.119 -15.959 1.00 87.50 91 PRO A O 1
ATOM 701 N N . GLU A 1 92 ? 4.421 5.596 -17.596 1.00 87.69 92 GLU A N 1
ATOM 702 C CA . GLU A 1 92 ? 4.003 6.551 -18.634 1.00 87.69 92 GLU A CA 1
ATOM 703 C C . GLU A 1 92 ? 2.588 7.084 -18.380 1.00 87.69 92 GLU A C 1
ATOM 705 O O . GLU A 1 92 ? 2.330 8.277 -18.538 1.00 87.69 92 GLU A O 1
ATOM 710 N N . PHE A 1 93 ? 1.670 6.216 -17.938 1.00 87.88 93 PHE A N 1
ATOM 711 C CA . PHE A 1 93 ? 0.332 6.641 -17.536 1.00 87.88 93 PHE A CA 1
ATOM 712 C C . PHE A 1 93 ? 0.384 7.590 -16.338 1.00 87.88 93 PHE A C 1
ATOM 714 O O . PHE A 1 93 ? -0.275 8.628 -16.357 1.00 87.88 93 PHE A O 1
ATOM 721 N N . LEU A 1 94 ? 1.202 7.274 -15.330 1.00 89.25 94 LEU A N 1
ATOM 722 C CA . LEU A 1 94 ? 1.374 8.136 -14.164 1.00 89.25 94 LEU A CA 1
ATOM 723 C C . LEU A 1 94 ? 1.950 9.509 -14.534 1.00 89.25 94 LEU A C 1
ATOM 725 O O . LEU A 1 94 ? 1.480 10.524 -14.022 1.00 89.25 94 LEU A O 1
ATOM 729 N N . ALA A 1 95 ? 2.936 9.553 -15.436 1.00 88.81 95 ALA A N 1
ATOM 730 C CA . ALA A 1 95 ? 3.498 10.807 -15.935 1.00 88.81 95 ALA A CA 1
ATOM 731 C C . ALA A 1 95 ? 2.420 11.682 -16.595 1.00 88.81 95 ALA A C 1
ATOM 733 O O . ALA A 1 95 ? 2.299 12.857 -16.258 1.00 88.81 95 ALA A O 1
ATOM 734 N N . ARG A 1 96 ? 1.571 11.091 -17.446 1.00 90.25 96 ARG A N 1
ATOM 735 C CA . ARG A 1 96 ? 0.467 11.810 -18.097 1.00 90.25 96 ARG A CA 1
ATOM 736 C C . ARG A 1 96 ? -0.548 12.368 -17.097 1.00 90.25 96 ARG A C 1
ATOM 738 O O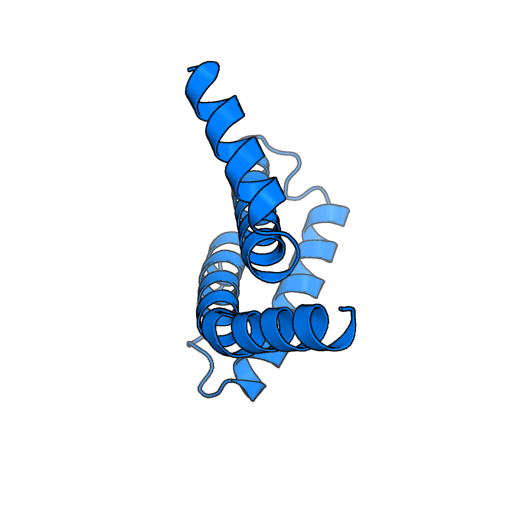 . ARG A 1 96 ? -0.932 13.525 -17.212 1.00 90.25 96 ARG A O 1
ATOM 745 N N . VAL A 1 97 ? -0.953 11.577 -16.101 1.00 87.19 97 VAL A N 1
ATOM 746 C CA . VAL A 1 97 ? -1.885 12.042 -15.057 1.00 87.19 97 VAL A CA 1
ATOM 747 C C . VAL A 1 97 ? -1.282 13.208 -14.263 1.00 87.19 97 VAL A C 1
ATOM 749 O O . VAL A 1 97 ? -1.967 14.192 -14.005 1.00 87.19 97 VAL A O 1
ATOM 752 N N . ARG A 1 98 ? 0.016 13.153 -13.923 1.00 88.56 98 ARG A N 1
ATOM 753 C CA . ARG A 1 98 ? 0.720 14.254 -13.233 1.00 88.56 98 ARG A CA 1
ATOM 754 C C . ARG A 1 98 ? 0.749 15.542 -14.070 1.00 88.56 98 ARG A C 1
ATOM 756 O O . ARG A 1 98 ? 0.595 16.633 -13.519 1.00 88.56 98 ARG A O 1
ATOM 763 N N . GLU A 1 99 ? 0.922 15.428 -15.386 1.00 86.81 99 GLU A N 1
ATOM 764 C CA . GLU A 1 99 ? 0.882 16.567 -16.314 1.00 86.81 99 GLU A CA 1
ATOM 765 C C . GLU A 1 99 ? -0.515 17.197 -16.425 1.00 86.81 99 GLU A C 1
ATOM 767 O O . GLU A 1 99 ? -0.629 18.421 -16.480 1.00 86.81 99 GLU A O 1
ATOM 772 N N . GLU A 1 100 ? -1.572 16.382 -16.438 1.00 82.31 100 GLU A N 1
ATOM 773 C CA . GLU A 1 100 ? -2.967 16.841 -16.490 1.00 82.31 100 GLU A CA 1
ATOM 774 C C . GLU A 1 100 ? -3.360 17.581 -15.202 1.00 82.31 100 GLU A C 1
ATOM 776 O O . GLU A 1 100 ? -3.820 18.719 -15.275 1.00 82.31 100 GLU A O 1
ATOM 781 N N . THR A 1 101 ? -3.059 17.017 -14.028 1.00 78.19 101 THR A N 1
ATOM 782 C CA . THR A 1 101 ? -3.334 17.661 -12.729 1.00 78.19 101 THR A CA 1
ATOM 783 C C . THR A 1 101 ? -2.615 19.006 -12.579 1.00 78.19 101 THR A C 1
ATOM 785 O O . THR A 1 101 ? -3.179 19.954 -12.044 1.00 78.19 101 THR A O 1
ATOM 788 N N . THR A 1 102 ? -1.387 19.126 -13.098 1.00 75.06 102 THR A N 1
ATOM 789 C CA . THR A 1 102 ? -0.607 20.379 -13.048 1.00 75.06 102 THR A CA 1
ATOM 790 C C . THR A 1 102 ? -1.175 21.468 -13.966 1.00 75.06 102 THR A C 1
ATOM 792 O O . THR A 1 102 ? -0.914 22.647 -13.753 1.00 75.06 102 THR A O 1
ATOM 795 N N . ARG A 1 103 ? -1.938 21.101 -15.004 1.00 65.56 103 ARG A N 1
ATOM 796 C CA . ARG A 1 103 ? -2.545 22.052 -15.949 1.00 65.56 103 ARG A CA 1
ATOM 797 C C . ARG A 1 103 ? -3.859 22.650 -15.429 1.00 65.56 103 ARG A C 1
ATOM 799 O O . ARG A 1 103 ? -4.220 23.741 -15.863 1.00 65.56 103 ARG A O 1
ATOM 806 N N . ASP A 1 104 ? -4.533 21.954 -14.517 1.00 54.69 104 ASP A N 1
ATOM 807 C CA . ASP A 1 104 ? -5.832 22.347 -13.954 1.00 54.69 104 ASP A CA 1
ATOM 808 C C . ASP A 1 104 ? -5.724 23.113 -12.613 1.00 54.69 104 ASP A C 1
ATOM 810 O O . ASP A 1 104 ? -6.754 23.485 -12.046 1.00 54.69 104 ASP A O 1
ATOM 814 N N . THR A 1 105 ? -4.504 23.376 -12.114 1.00 51.66 105 THR A N 1
ATOM 815 C CA . THR A 1 105 ? -4.236 24.176 -10.894 1.00 51.66 105 THR A CA 1
ATOM 816 C C . THR A 1 105 ? -3.647 25.541 -11.235 1.00 51.66 105 THR A C 1
ATOM 818 O O . THR A 1 105 ? -4.022 26.528 -10.563 1.00 51.66 105 THR A O 1
#

Sequence (105 aa):
LVAAHVLRTVERELTLGEAQAWRQWEHLATLLGRTEPRPESSAALEQHLAALNAELCAAIRAGQFDESEAGGALVALLHEQITDALEVWNPEFLARVREETTRDT